Protein AF-A0A058ZUU0-F1 (afdb_monomer_lite)

pLDDT: mean 80.99, std 15.31, range [35.38, 96.62]

Sequence (149 aa):
MSYNNYLDVDAAWNRHTNPHGVASPADILQAYRLAVKADPVSAFGDIVAFNIEIDENLAREVQEFTSPTDGETRMFCEIMVAPKYSKKGLEVVRGKSKTLRILEAKNGKGELSLRQVGGGWPAQDSDDFNSRRHPIQCGLRDNSARERA

Organism: Eucalyptus grandis (NCBI:txid71139)

Foldseek 3Di:
DDPVVVVQQCCQAQVPDDWQFKAFDPDQLVQVVRRCVSPVPQQAQWEKEKAAEQELVNLVSLLAPARPVPRPHRGHYQEYEYQYYDPNSVVSNCVRDVRYHYYHDDDDAFDWDWDDDVPDIDIDTDPPPPPVDGDIMMTIHGDVVVVPD

InterPro domains:
  IPR002695 Bifunctional purine biosynthesis protein PurH-like [PF01808] (1-134)
  IPR002695 Bifunctional purine biosynthesis protein PurH-like [PTHR11692] (1-132)
  IPR002695 Bifunctional purine biosynthesis protein PurH-like [SM00798] (1-149)
  IPR016193 Cytidine deaminase-like [SSF53927] (1-134)
  IPR024051 AICAR transformylase, duplicated domain superfamily [G3DSA:3.40.140.20] (1-110)

Radius of gyration: 15.89 Å; chains: 1; bounding box: 41×33×44 Å

Secondary structure (DSSP, 8-state):
--HHHHHHHHHHHH--S--SEEE--SSHHHHHHHHHHHSTTTTTTEEEEESS-B-HHHHHHHHHPBPTTTSSSBPPEEEEEES-B-HHHHHHHHHH-TT-EEEE-----SPEEE--BTTB--EEE------TT----EEE---GGGGG-

Structure (mmCIF, N/CA/C/O backbone):
data_AF-A0A058ZUU0-F1
#
_entry.id   AF-A0A058ZUU0-F1
#
loop_
_atom_site.group_PDB
_atom_site.id
_atom_site.type_symbol
_atom_site.label_atom_id
_atom_site.label_alt_id
_atom_site.label_comp_id
_atom_site.label_asym_id
_atom_site.label_entity_id
_atom_site.label_seq_id
_atom_site.pdbx_PDB_ins_code
_atom_site.Cartn_x
_atom_site.Cartn_y
_atom_site.Cartn_z
_atom_site.occupancy
_atom_site.B_iso_or_equiv
_atom_site.auth_seq_id
_atom_site.auth_comp_id
_atom_site.auth_asym_id
_atom_site.auth_atom_id
_atom_site.pdbx_PDB_model_num
ATOM 1 N N . MET A 1 1 ? -0.348 15.588 -2.857 1.00 78.75 1 MET A N 1
ATOM 2 C CA . MET A 1 1 ? 0.646 14.506 -2.688 1.00 78.75 1 MET A CA 1
ATOM 3 C C . MET A 1 1 ? 2.030 15.064 -2.949 1.00 78.75 1 MET A C 1
ATOM 5 O O . MET A 1 1 ? 2.120 15.945 -3.793 1.00 78.75 1 MET A O 1
ATOM 9 N N . SER A 1 2 ? 3.069 14.616 -2.239 1.00 85.12 2 SER A N 1
ATOM 10 C CA . SER A 1 2 ? 4.455 15.008 -2.546 1.00 85.12 2 SER A CA 1
ATOM 11 C C . SER A 1 2 ? 5.035 14.150 -3.679 1.00 85.12 2 SER A C 1
ATOM 13 O O . SER A 1 2 ? 4.454 13.127 -4.040 1.00 85.12 2 SER A O 1
ATOM 15 N N . TYR A 1 3 ? 6.178 14.564 -4.231 1.00 84.81 3 TYR A N 1
ATOM 16 C CA . TYR A 1 3 ? 6.887 13.843 -5.295 1.00 84.81 3 TYR A CA 1
ATOM 17 C C . TYR A 1 3 ? 7.243 12.403 -4.895 1.00 84.81 3 TYR A C 1
ATOM 19 O O . TYR A 1 3 ? 6.880 11.468 -5.604 1.00 84.81 3 TYR A O 1
ATOM 27 N N . ASN A 1 4 ? 7.864 12.215 -3.726 1.00 84.50 4 ASN A N 1
ATOM 28 C CA . ASN A 1 4 ? 8.245 10.879 -3.257 1.00 84.50 4 ASN A CA 1
ATOM 29 C C . ASN A 1 4 ? 7.024 9.969 -3.129 1.00 84.50 4 ASN A C 1
ATOM 31 O O . ASN A 1 4 ? 7.088 8.829 -3.549 1.00 84.50 4 ASN A O 1
ATOM 35 N N . ASN A 1 5 ? 5.877 10.491 -2.686 1.00 86.94 5 ASN A N 1
ATOM 36 C CA . ASN A 1 5 ? 4.673 9.677 -2.573 1.00 86.94 5 ASN A CA 1
ATOM 37 C C . ASN A 1 5 ? 4.210 9.109 -3.921 1.00 86.94 5 ASN A C 1
ATOM 39 O O . ASN A 1 5 ? 3.661 8.018 -3.944 1.00 86.94 5 ASN A O 1
ATOM 43 N N . TYR A 1 6 ? 4.422 9.809 -5.039 1.00 85.44 6 TYR A N 1
ATOM 44 C CA . TYR A 1 6 ? 4.136 9.230 -6.355 1.00 85.44 6 TYR A CA 1
ATOM 45 C C . TYR A 1 6 ? 5.121 8.114 -6.710 1.00 85.44 6 TYR A C 1
ATOM 47 O O . TYR A 1 6 ? 4.687 7.069 -7.183 1.00 85.44 6 TYR A O 1
ATOM 55 N N . LEU A 1 7 ? 6.415 8.305 -6.433 1.00 84.06 7 LEU A N 1
ATOM 56 C CA . LEU A 1 7 ? 7.430 7.267 -6.645 1.00 84.06 7 LEU A CA 1
ATOM 57 C C . LEU A 1 7 ? 7.202 6.041 -5.752 1.00 84.06 7 LEU A C 1
ATOM 59 O O . LEU A 1 7 ? 7.419 4.914 -6.179 1.00 84.06 7 LEU A O 1
ATOM 63 N N . ASP A 1 8 ? 6.767 6.254 -4.515 1.00 84.00 8 ASP A N 1
ATOM 64 C CA . ASP A 1 8 ? 6.517 5.207 -3.531 1.00 84.00 8 ASP A CA 1
ATOM 65 C C . ASP A 1 8 ? 5.244 4.420 -3.864 1.00 84.00 8 ASP A C 1
ATOM 67 O O . ASP A 1 8 ? 5.250 3.196 -3.758 1.00 84.00 8 ASP A O 1
ATOM 71 N N . VAL A 1 9 ? 4.189 5.088 -4.351 1.00 87.06 9 VAL A N 1
ATOM 72 C CA . VAL A 1 9 ? 2.990 4.413 -4.878 1.00 87.06 9 VAL A CA 1
ATOM 73 C C . VAL A 1 9 ? 3.325 3.602 -6.121 1.00 87.06 9 VAL A C 1
ATOM 75 O O . VAL A 1 9 ? 2.960 2.432 -6.179 1.00 87.06 9 VAL A O 1
ATOM 78 N N . ASP A 1 10 ? 4.023 4.197 -7.092 1.00 83.69 10 ASP A N 1
ATOM 79 C CA . ASP A 1 10 ? 4.450 3.502 -8.311 1.00 83.69 10 ASP A CA 1
ATOM 80 C C . ASP A 1 10 ? 5.286 2.266 -7.967 1.00 83.69 10 ASP A C 1
ATOM 82 O O . ASP A 1 10 ? 5.031 1.168 -8.451 1.00 83.69 10 ASP A O 1
ATOM 86 N N . ALA A 1 11 ? 6.219 2.414 -7.032 1.00 80.56 11 ALA A N 1
ATOM 87 C CA . ALA A 1 11 ? 7.023 1.319 -6.530 1.00 80.56 11 ALA A CA 1
ATOM 88 C C . ALA A 1 11 ? 6.222 0.219 -5.823 1.00 80.56 11 ALA A C 1
ATOM 90 O O . ALA A 1 11 ? 6.480 -0.956 -6.072 1.00 80.56 11 ALA A O 1
ATOM 91 N N . ALA A 1 12 ? 5.290 0.565 -4.932 1.00 81.75 12 ALA A N 1
ATOM 92 C CA . ALA A 1 12 ? 4.473 -0.417 -4.219 1.00 81.75 12 ALA A CA 1
ATOM 93 C C . ALA A 1 12 ? 3.521 -1.155 -5.176 1.00 81.75 12 ALA A C 1
ATOM 95 O O . ALA A 1 12 ? 3.272 -2.350 -5.018 1.00 81.75 12 ALA A O 1
ATOM 96 N N . TRP A 1 13 ? 3.027 -0.449 -6.194 1.00 82.50 13 TRP A N 1
ATOM 97 C CA . TRP A 1 13 ? 2.113 -0.967 -7.206 1.00 82.50 13 TRP A CA 1
ATOM 98 C C . TRP A 1 13 ? 2.820 -1.860 -8.240 1.00 82.50 13 TRP A C 1
ATOM 100 O O . TRP A 1 13 ? 2.420 -3.007 -8.451 1.00 82.50 13 TRP A O 1
ATOM 110 N N . ASN A 1 14 ? 3.917 -1.366 -8.821 1.00 73.12 14 ASN A N 1
ATOM 111 C CA . ASN A 1 14 ? 4.671 -2.018 -9.895 1.00 73.12 14 ASN A CA 1
ATOM 112 C C . ASN A 1 14 ? 5.880 -2.843 -9.402 1.00 73.12 14 ASN A C 1
ATOM 114 O O . ASN A 1 14 ? 6.504 -3.558 -10.180 1.00 73.12 14 ASN A O 1
ATOM 118 N N . ARG A 1 15 ? 6.179 -2.830 -8.095 1.00 66.06 15 ARG A N 1
ATOM 119 C CA . ARG A 1 15 ? 7.236 -3.626 -7.426 1.00 66.06 15 ARG A CA 1
ATOM 120 C C . ARG A 1 15 ? 8.667 -3.285 -7.859 1.00 66.06 15 ARG A C 1
ATOM 122 O O . ARG A 1 15 ? 9.529 -4.159 -7.898 1.00 66.06 15 ARG A O 1
ATOM 129 N N . HIS A 1 16 ? 8.942 -2.026 -8.187 1.00 59.34 16 HIS A N 1
ATOM 130 C CA . HIS A 1 16 ? 10.234 -1.617 -8.758 1.00 59.34 16 HIS A CA 1
ATOM 131 C C . HIS A 1 16 ? 11.252 -1.055 -7.746 1.00 59.34 16 HIS A C 1
ATOM 133 O O . HIS A 1 16 ? 12.342 -0.647 -8.146 1.00 59.34 16 HIS A O 1
ATOM 139 N N . THR A 1 17 ? 10.950 -1.046 -6.443 1.00 62.72 17 THR A N 1
ATOM 140 C CA . THR A 1 17 ? 11.899 -0.639 -5.384 1.00 62.72 17 THR A CA 1
ATOM 141 C C . THR A 1 17 ? 11.765 -1.525 -4.143 1.00 62.72 17 THR A C 1
ATOM 143 O O . THR A 1 17 ? 10.871 -2.359 -4.102 1.00 62.72 17 THR A O 1
ATOM 146 N N . ASN A 1 18 ? 12.610 -1.316 -3.123 1.00 69.12 18 ASN A N 1
ATOM 147 C CA . ASN A 1 18 ? 12.663 -2.103 -1.881 1.00 69.12 18 ASN A CA 1
ATOM 148 C C . ASN A 1 18 ? 11.301 -2.183 -1.160 1.00 69.12 18 ASN A C 1
ATOM 150 O O . ASN A 1 18 ? 10.877 -1.178 -0.581 1.00 69.12 18 ASN A O 1
ATOM 154 N N . PRO A 1 19 ? 10.613 -3.340 -1.173 1.00 75.12 19 PRO A N 1
ATOM 155 C C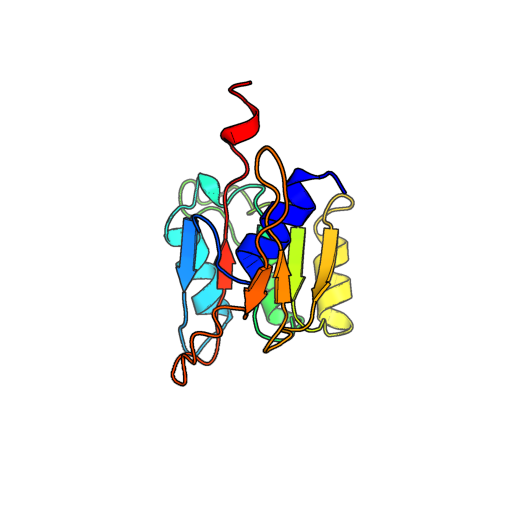A . PRO A 1 19 ? 9.455 -3.545 -0.329 1.00 75.12 19 PRO A CA 1
ATOM 156 C C . PRO A 1 19 ? 9.895 -4.052 1.050 1.00 75.12 19 PRO A C 1
ATOM 158 O O . PRO A 1 19 ? 10.819 -4.857 1.163 1.00 75.12 19 PRO A O 1
ATOM 161 N N . HIS A 1 20 ? 9.197 -3.623 2.093 1.00 74.75 20 HIS A N 1
ATOM 162 C CA . HIS A 1 20 ? 9.444 -4.034 3.480 1.00 74.75 20 HIS A CA 1
ATOM 163 C C . HIS A 1 20 ? 8.624 -5.264 3.865 1.00 74.75 20 HIS A C 1
ATOM 165 O O . HIS A 1 20 ? 9.008 -6.044 4.733 1.00 74.75 20 HIS A O 1
ATOM 171 N N . GLY A 1 21 ? 7.521 -5.494 3.152 1.00 83.44 21 GLY A N 1
ATOM 172 C CA . GLY A 1 21 ? 6.686 -6.665 3.339 1.00 83.44 21 GLY A CA 1
ATOM 173 C C . GLY A 1 21 ? 5.910 -6.999 2.084 1.00 83.44 21 GLY A C 1
ATOM 174 O O . GLY A 1 21 ? 5.265 -6.136 1.493 1.00 83.44 21 GLY A O 1
ATOM 175 N N . VAL A 1 22 ? 5.965 -8.267 1.678 1.00 86.94 22 VAL A N 1
ATOM 176 C CA . VAL A 1 22 ? 5.162 -8.804 0.581 1.00 86.94 22 VAL A CA 1
ATOM 177 C C . VAL A 1 22 ? 4.627 -10.170 0.978 1.00 86.94 22 VAL A C 1
ATOM 179 O O . VAL A 1 22 ? 5.388 -11.028 1.417 1.00 86.94 22 VAL A O 1
ATOM 182 N N . ALA A 1 23 ? 3.332 -10.404 0.782 1.00 87.38 23 ALA A N 1
ATOM 183 C CA . ALA A 1 23 ? 2.731 -11.711 1.034 1.00 87.38 23 ALA A CA 1
ATOM 184 C C . ALA A 1 23 ? 1.669 -12.055 -0.009 1.00 87.38 23 ALA A C 1
ATOM 186 O O . ALA A 1 23 ? 0.948 -11.169 -0.467 1.00 87.38 23 ALA A O 1
ATOM 187 N N . SER A 1 24 ? 1.568 -13.347 -0.356 1.00 88.06 24 SER A N 1
ATOM 188 C CA . SER A 1 24 ? 0.576 -13.866 -1.310 1.00 88.06 24 SER A CA 1
ATOM 189 C C . SER A 1 24 ? -0.128 -15.178 -0.894 1.00 88.06 24 SER A C 1
ATOM 191 O O . SER A 1 24 ? -0.082 -16.175 -1.615 1.00 88.06 24 SER A O 1
ATOM 193 N N . PRO A 1 25 ? -0.760 -15.238 0.290 1.00 87.62 25 PRO A N 1
ATOM 194 C CA . PRO A 1 25 ? -1.649 -16.340 0.655 1.00 87.62 25 PRO A CA 1
ATOM 195 C C . PRO A 1 25 ? -2.995 -16.280 -0.092 1.00 87.62 25 PRO A C 1
ATOM 197 O O . PRO A 1 25 ? -3.324 -15.299 -0.755 1.00 87.62 25 PRO A O 1
ATOM 200 N N . ALA A 1 26 ? -3.797 -17.340 0.044 1.00 87.25 26 ALA A N 1
ATOM 201 C CA . ALA A 1 26 ? -5.138 -17.425 -0.544 1.00 87.25 26 ALA A CA 1
ATOM 202 C C . ALA A 1 26 ? -6.177 -16.513 0.141 1.00 87.25 26 ALA A C 1
ATOM 204 O O . ALA A 1 26 ? -7.210 -16.218 -0.453 1.00 87.25 26 ALA A O 1
ATOM 205 N N . ASP A 1 27 ? -5.914 -16.079 1.374 1.00 89.69 27 ASP A N 1
ATOM 206 C CA . ASP A 1 27 ? -6.750 -15.139 2.121 1.00 89.69 27 ASP A CA 1
ATOM 207 C C . ASP A 1 27 ? -6.067 -13.768 2.190 1.00 89.69 27 ASP A C 1
ATOM 209 O O . ASP A 1 27 ? -4.945 -13.642 2.684 1.00 89.69 27 ASP A O 1
ATOM 213 N N . ILE A 1 28 ? -6.746 -12.720 1.723 1.00 90.94 28 ILE A N 1
ATOM 214 C CA . ILE A 1 28 ? -6.184 -11.368 1.709 1.00 90.94 28 ILE A CA 1
ATOM 215 C C . ILE A 1 28 ? -5.942 -10.805 3.113 1.00 90.94 28 ILE A C 1
ATOM 217 O O . ILE A 1 28 ? -4.976 -10.067 3.311 1.00 90.94 28 ILE A O 1
ATOM 221 N N . LEU A 1 29 ? -6.752 -11.184 4.105 1.00 92.31 29 LEU A N 1
ATOM 222 C CA . LEU A 1 29 ? -6.538 -10.743 5.485 1.00 92.31 29 LEU A CA 1
ATOM 223 C C . LEU A 1 29 ? -5.226 -11.324 6.013 1.00 92.31 29 LEU A C 1
ATOM 225 O O . LEU A 1 29 ? -4.398 -10.617 6.589 1.00 92.31 29 LEU A O 1
ATOM 229 N N . GLN A 1 30 ? -4.984 -12.606 5.732 1.00 92.12 30 GLN A N 1
ATOM 230 C CA . GLN A 1 30 ? -3.703 -13.241 6.011 1.00 92.12 30 GLN A CA 1
ATOM 231 C C . GLN A 1 30 ? -2.555 -12.570 5.242 1.00 92.12 30 GLN A C 1
ATOM 233 O O . GLN A 1 30 ? -1.474 -12.405 5.808 1.00 92.12 30 GLN A O 1
ATOM 238 N N . ALA A 1 31 ? -2.774 -12.159 3.988 1.00 90.75 31 ALA A N 1
ATOM 239 C CA . ALA A 1 31 ? -1.760 -11.476 3.185 1.00 90.75 31 ALA A CA 1
ATOM 240 C C . ALA A 1 31 ? -1.317 -10.174 3.853 1.00 90.75 31 ALA A C 1
ATOM 242 O O . ALA A 1 31 ? -0.125 -9.958 4.052 1.00 90.75 31 ALA A O 1
ATOM 243 N N . TYR A 1 32 ? -2.272 -9.344 4.267 1.00 90.81 32 TYR A N 1
ATOM 244 C CA . TYR A 1 32 ? -1.979 -8.096 4.961 1.00 90.81 32 TYR A CA 1
ATOM 245 C C . TYR A 1 32 ? -1.211 -8.340 6.269 1.00 90.81 32 TYR A C 1
ATOM 247 O O . TYR A 1 32 ? -0.145 -7.763 6.480 1.00 90.81 32 TYR A O 1
ATOM 255 N N . ARG A 1 33 ? -1.682 -9.273 7.108 1.00 91.38 33 ARG A N 1
ATOM 256 C CA . ARG A 1 33 ? -1.020 -9.618 8.380 1.00 91.38 33 ARG A CA 1
ATOM 257 C C . ARG A 1 33 ? 0.415 -10.105 8.182 1.00 91.38 33 ARG A C 1
ATOM 259 O O . ARG A 1 33 ? 1.292 -9.747 8.962 1.00 91.38 33 ARG A O 1
ATOM 266 N N . LEU A 1 34 ? 0.658 -10.948 7.177 1.00 91.12 34 LEU A N 1
ATOM 267 C CA . LEU A 1 34 ? 1.995 -11.463 6.870 1.00 91.12 34 LEU A CA 1
ATOM 268 C C . LEU A 1 34 ? 2.911 -10.375 6.306 1.00 91.12 34 LEU A C 1
ATOM 270 O O . LEU A 1 34 ? 4.077 -10.330 6.687 1.00 91.12 34 LEU A O 1
ATOM 274 N N . ALA A 1 35 ? 2.390 -9.490 5.452 1.00 89.62 35 ALA A N 1
ATOM 275 C CA . ALA A 1 35 ? 3.154 -8.367 4.920 1.00 89.62 35 ALA A CA 1
ATOM 276 C C . ALA A 1 35 ? 3.602 -7.421 6.045 1.00 89.62 35 ALA A C 1
ATOM 278 O O . ALA A 1 35 ? 4.783 -7.104 6.125 1.00 89.62 35 ALA A O 1
ATOM 279 N N . VAL A 1 36 ? 2.707 -7.050 6.969 1.00 89.25 36 VAL A N 1
ATOM 280 C CA . VAL A 1 36 ? 3.068 -6.191 8.114 1.00 89.25 36 VAL A CA 1
ATOM 281 C C . VAL A 1 36 ? 4.051 -6.884 9.062 1.00 89.25 36 VAL A C 1
ATOM 283 O O . VAL A 1 36 ? 4.964 -6.248 9.574 1.00 89.25 36 VAL A O 1
ATOM 286 N N . LYS A 1 37 ? 3.910 -8.197 9.291 1.00 89.69 37 LYS A N 1
ATOM 287 C CA . LYS A 1 37 ? 4.823 -8.955 10.166 1.00 89.69 37 LYS A CA 1
ATOM 288 C C . LYS A 1 37 ? 6.252 -9.071 9.634 1.00 89.69 37 LYS A C 1
ATOM 290 O O . LYS A 1 37 ? 7.133 -9.389 10.427 1.00 89.69 37 LYS A O 1
ATOM 295 N N . ALA A 1 38 ? 6.478 -8.868 8.336 1.00 89.06 38 ALA A N 1
ATOM 296 C CA . ALA A 1 38 ? 7.815 -8.940 7.753 1.00 89.06 38 ALA A CA 1
ATOM 297 C C . ALA A 1 38 ? 8.731 -7.830 8.295 1.00 89.06 38 ALA A C 1
ATOM 299 O O . ALA A 1 38 ? 9.877 -8.107 8.641 1.00 89.06 38 ALA A O 1
ATOM 300 N N . ASP A 1 39 ? 8.200 -6.613 8.429 1.00 86.62 39 ASP A N 1
ATOM 301 C CA . ASP A 1 39 ? 8.885 -5.471 9.034 1.00 86.62 39 ASP A CA 1
ATOM 302 C C . ASP A 1 39 ? 7.856 -4.506 9.660 1.00 86.62 39 ASP A C 1
ATOM 304 O O . ASP A 1 39 ? 7.430 -3.530 9.036 1.00 86.62 39 ASP A O 1
ATOM 308 N N . PRO A 1 40 ? 7.408 -4.782 10.895 1.00 84.19 40 PRO A N 1
ATOM 309 C CA . PRO A 1 40 ? 6.333 -4.020 11.525 1.00 84.19 40 PRO A CA 1
ATOM 310 C C . PRO A 1 40 ? 6.742 -2.605 11.939 1.00 84.19 40 PRO A C 1
ATOM 312 O O . PRO A 1 40 ? 5.870 -1.760 12.131 1.00 84.19 40 PRO A O 1
ATOM 315 N N . VAL A 1 41 ? 8.046 -2.345 12.082 1.00 84.44 41 VAL A N 1
ATOM 316 C CA . VAL A 1 41 ? 8.566 -1.017 12.428 1.00 84.44 41 VAL A CA 1
ATOM 317 C C . VAL A 1 41 ? 8.472 -0.101 11.211 1.00 84.44 41 VAL A C 1
ATOM 319 O O . VAL A 1 41 ? 7.909 0.985 11.320 1.00 84.44 41 VAL A O 1
ATOM 322 N N . SER A 1 42 ? 8.940 -0.556 10.045 1.00 83.19 42 SER A N 1
ATOM 323 C CA . SER A 1 42 ? 8.894 0.245 8.811 1.00 83.19 42 SER A CA 1
ATOM 324 C C . SER A 1 42 ? 7.499 0.307 8.185 1.00 83.19 42 SER A C 1
ATOM 326 O O . SER A 1 42 ? 7.169 1.274 7.509 1.00 83.19 42 SER A O 1
ATOM 328 N N . ALA A 1 43 ? 6.640 -0.683 8.453 1.00 82.19 43 ALA A N 1
ATOM 329 C CA . ALA A 1 43 ? 5.250 -0.690 7.992 1.00 82.19 43 ALA A CA 1
ATOM 330 C C . ALA A 1 43 ? 4.396 0.452 8.582 1.00 82.19 43 ALA A C 1
ATOM 332 O O . ALA A 1 43 ? 3.292 0.722 8.098 1.00 82.19 43 ALA A O 1
ATOM 333 N N . PHE A 1 44 ? 4.855 1.103 9.654 1.00 82.50 44 PHE A N 1
ATOM 334 C CA . PHE A 1 44 ? 4.118 2.183 10.293 1.00 82.50 44 PHE A CA 1
ATOM 335 C C . PHE A 1 44 ? 4.281 3.505 9.527 1.00 82.50 44 PHE A C 1
ATOM 337 O O . PHE A 1 44 ? 5.368 4.064 9.436 1.00 82.50 44 PHE A O 1
ATOM 344 N N . GLY A 1 45 ? 3.176 4.053 9.014 1.00 77.06 45 GLY A N 1
ATOM 345 C CA . GLY A 1 45 ? 3.173 5.301 8.237 1.00 77.06 45 GLY A CA 1
ATOM 346 C C . GLY A 1 45 ? 3.534 5.135 6.766 1.00 77.06 45 GLY A C 1
ATOM 347 O O . GLY A 1 45 ? 3.773 6.121 6.072 1.00 77.06 45 GLY A O 1
ATOM 348 N N . ASP A 1 46 ? 3.507 3.902 6.284 1.00 80.12 46 ASP A N 1
ATOM 349 C CA . ASP A 1 46 ? 3.933 3.546 4.945 1.00 80.12 46 ASP A CA 1
ATOM 350 C C . ASP A 1 46 ? 2.754 3.414 3.942 1.00 80.12 46 ASP A C 1
ATOM 352 O O . ASP A 1 46 ? 1.592 3.704 4.265 1.00 80.12 46 ASP A O 1
ATOM 356 N N . ILE A 1 47 ? 3.060 3.074 2.687 1.00 89.50 47 ILE A N 1
ATOM 357 C CA . ILE A 1 47 ? 2.145 2.880 1.566 1.00 89.50 47 ILE A CA 1
ATOM 358 C C . ILE A 1 47 ? 1.760 1.410 1.433 1.00 89.50 47 ILE A C 1
ATOM 360 O O . ILE A 1 47 ? 2.604 0.548 1.211 1.00 89.50 47 ILE A O 1
ATOM 364 N N . VAL A 1 48 ? 0.455 1.142 1.458 1.00 90.00 48 VAL A N 1
ATOM 365 C CA . VAL A 1 48 ? -0.089 -0.212 1.311 1.00 90.00 48 VAL A CA 1
ATOM 366 C C . VAL A 1 48 ? -0.724 -0.387 -0.061 1.00 90.00 48 VAL A C 1
ATOM 368 O O . VAL A 1 48 ? -1.654 0.344 -0.412 1.00 90.00 48 VAL A O 1
ATOM 371 N N . ALA A 1 49 ? -0.256 -1.378 -0.821 1.00 91.31 49 ALA A N 1
ATOM 372 C CA . ALA A 1 49 ? -0.800 -1.729 -2.129 1.00 91.31 49 ALA A CA 1
ATOM 373 C C . ALA A 1 49 ? -1.485 -3.100 -2.123 1.00 91.31 49 ALA A C 1
ATOM 375 O O . ALA A 1 49 ? -0.897 -4.093 -1.689 1.00 91.31 49 ALA A O 1
ATOM 376 N N . PHE A 1 50 ? -2.702 -3.158 -2.669 1.00 91.62 50 PHE A N 1
ATOM 377 C CA . PHE A 1 50 ? -3.481 -4.382 -2.859 1.00 91.62 50 PHE A CA 1
ATOM 378 C C . PHE A 1 50 ? -3.752 -4.617 -4.339 1.00 91.62 50 PHE A C 1
ATOM 380 O O . PHE A 1 50 ? -4.213 -3.725 -5.042 1.00 91.62 50 PHE A O 1
ATOM 387 N N . ASN A 1 51 ? -3.540 -5.838 -4.823 1.00 89.56 51 ASN A N 1
ATOM 388 C CA . ASN A 1 51 ? -3.846 -6.192 -6.213 1.00 89.56 51 ASN A CA 1
ATOM 389 C C . ASN A 1 51 ? -5.319 -6.600 -6.448 1.00 89.56 51 ASN A C 1
ATOM 391 O O . ASN A 1 51 ? -5.666 -6.987 -7.565 1.00 89.56 51 ASN A O 1
ATOM 395 N N . ILE A 1 52 ? -6.176 -6.520 -5.424 1.00 91.12 52 ILE A N 1
ATOM 396 C CA . ILE A 1 52 ? -7.610 -6.846 -5.473 1.00 91.12 52 ILE A CA 1
ATOM 397 C C . ILE A 1 52 ? -8.464 -5.717 -4.885 1.00 91.12 52 ILE A C 1
ATOM 399 O O . ILE A 1 52 ? -7.948 -4.812 -4.235 1.00 91.12 52 ILE A O 1
ATOM 403 N N . GLU A 1 53 ? -9.777 -5.772 -5.113 1.00 93.31 53 GLU A N 1
ATOM 404 C CA . GLU A 1 53 ? -10.725 -4.820 -4.526 1.00 93.31 53 GLU A CA 1
ATOM 405 C C . GLU A 1 53 ? -10.699 -4.859 -2.991 1.00 93.31 53 GLU A C 1
ATOM 407 O O . GLU A 1 53 ? -10.677 -5.936 -2.394 1.00 93.31 53 GLU A O 1
ATOM 412 N N . ILE A 1 54 ? -10.749 -3.681 -2.361 1.00 94.88 54 ILE A N 1
ATOM 413 C CA . ILE A 1 54 ? -10.890 -3.571 -0.907 1.00 94.88 54 ILE A CA 1
ATOM 414 C C . ILE A 1 54 ? -12.372 -3.579 -0.523 1.00 94.88 54 ILE A C 1
ATOM 416 O O . ILE A 1 54 ? -13.133 -2.647 -0.820 1.00 94.88 54 ILE A O 1
ATOM 420 N N . ASP A 1 55 ? -12.773 -4.636 0.178 1.00 95.19 55 ASP A N 1
ATOM 421 C CA . ASP A 1 55 ? -14.101 -4.782 0.760 1.00 95.19 55 ASP A CA 1
ATOM 422 C C . ASP A 1 55 ? -14.186 -4.218 2.194 1.00 95.19 55 ASP A C 1
ATOM 424 O O . ASP A 1 55 ? -13.232 -3.651 2.729 1.00 95.19 55 ASP A O 1
ATOM 428 N N . GLU A 1 56 ? -15.363 -4.324 2.815 1.00 95.38 56 GLU A N 1
ATOM 429 C CA . GLU A 1 56 ? -15.573 -3.874 4.197 1.00 95.38 56 GLU A CA 1
ATOM 430 C C . GLU A 1 56 ? -14.676 -4.620 5.197 1.00 95.38 56 GLU A C 1
ATOM 432 O O . GLU A 1 56 ? -14.145 -4.004 6.120 1.00 95.38 56 GLU A O 1
ATOM 437 N N . ASN A 1 57 ? -14.486 -5.928 5.013 1.00 94.69 57 ASN A N 1
ATOM 438 C CA . ASN A 1 57 ? -13.744 -6.766 5.952 1.00 94.69 57 ASN A CA 1
ATOM 439 C C . ASN A 1 57 ? -12.253 -6.424 5.934 1.00 94.69 57 ASN A C 1
ATOM 441 O O . ASN A 1 57 ? -11.654 -6.212 6.987 1.00 94.69 57 ASN A O 1
ATOM 445 N N . LEU A 1 58 ? -11.669 -6.304 4.741 1.00 93.62 58 LEU A N 1
ATOM 446 C CA . LEU A 1 58 ? -10.279 -5.902 4.575 1.00 93.62 58 LEU A CA 1
ATOM 447 C C . LEU A 1 58 ? -10.049 -4.469 5.062 1.00 93.62 58 LEU A C 1
ATOM 449 O O . LEU A 1 58 ? -9.052 -4.198 5.726 1.00 93.62 58 LEU A O 1
ATOM 453 N N . ALA A 1 59 ? -10.981 -3.555 4.787 1.00 93.62 59 ALA A N 1
ATOM 454 C CA . ALA A 1 59 ? -10.896 -2.189 5.292 1.00 93.62 59 ALA A CA 1
ATOM 455 C C . ALA A 1 59 ? -10.878 -2.133 6.830 1.00 93.62 59 ALA A C 1
ATOM 457 O O . ALA A 1 59 ? -10.074 -1.394 7.404 1.00 93.62 59 ALA A O 1
ATOM 458 N N . ARG A 1 60 ? -11.737 -2.924 7.491 1.00 93.56 60 ARG A N 1
ATOM 459 C CA . ARG A 1 60 ? -11.785 -3.027 8.959 1.00 93.56 60 ARG A CA 1
ATOM 460 C C . ARG A 1 60 ? -10.503 -3.615 9.518 1.00 93.56 60 ARG A C 1
ATOM 462 O O . ARG A 1 60 ? -9.930 -3.034 10.432 1.00 93.56 60 ARG A O 1
ATOM 469 N N . GLU A 1 61 ? -10.006 -4.691 8.913 1.00 92.69 61 GLU A N 1
ATOM 470 C CA . GLU A 1 61 ? -8.732 -5.294 9.300 1.00 92.69 61 GLU A CA 1
ATOM 471 C C . GLU A 1 61 ? -7.605 -4.256 9.257 1.00 92.69 61 GLU A C 1
ATOM 473 O O . GLU A 1 61 ? -6.906 -4.067 10.245 1.00 92.69 61 GLU A O 1
ATOM 478 N N . VAL A 1 62 ? -7.464 -3.497 8.166 1.00 90.06 62 VAL A N 1
ATOM 479 C CA . VAL A 1 62 ? -6.413 -2.470 8.079 1.00 90.06 62 VAL A CA 1
ATOM 480 C C . VAL A 1 62 ? -6.616 -1.340 9.099 1.00 90.06 62 VAL A C 1
ATOM 482 O O . VAL A 1 62 ? -5.642 -0.722 9.534 1.00 90.06 62 VAL A O 1
ATOM 485 N N . GLN A 1 63 ? -7.852 -1.020 9.482 1.00 88.94 63 GLN A N 1
ATOM 486 C CA . GLN A 1 63 ? -8.148 0.010 10.483 1.00 88.94 63 GLN A CA 1
ATOM 487 C C . GLN A 1 63 ? -7.862 -0.445 11.922 1.00 88.94 63 GLN A C 1
ATOM 489 O O . GLN A 1 63 ? -7.437 0.374 12.742 1.00 88.94 63 GLN A O 1
ATOM 494 N N . GLU A 1 64 ? -8.120 -1.714 12.227 1.00 90.12 64 GLU A N 1
ATOM 495 C CA . GLU A 1 64 ? -8.101 -2.268 13.584 1.00 90.12 64 GLU A CA 1
ATOM 496 C C . GLU A 1 64 ? -6.799 -3.002 13.918 1.00 90.12 64 GLU A C 1
ATOM 498 O O . GLU A 1 64 ? -6.456 -3.104 15.096 1.00 90.12 64 GLU A O 1
ATOM 503 N N . PHE A 1 65 ? -6.055 -3.473 12.912 1.00 89.25 65 PHE A N 1
ATOM 504 C CA . PHE A 1 65 ? -4.828 -4.236 13.115 1.00 89.25 65 PHE A CA 1
ATOM 505 C C . PHE A 1 65 ? -3.789 -3.432 13.904 1.00 89.25 65 PHE A C 1
ATOM 507 O O . PHE A 1 65 ? -3.404 -2.321 13.517 1.00 89.25 65 PHE A O 1
ATOM 514 N N . THR A 1 66 ? -3.333 -4.007 15.014 1.00 89.69 66 THR A N 1
ATOM 515 C CA . THR A 1 66 ? -2.302 -3.436 15.877 1.00 89.69 66 THR A CA 1
ATOM 516 C C . THR A 1 66 ? -0.916 -3.945 15.503 1.00 89.69 66 THR A C 1
ATOM 518 O O . THR A 1 66 ? -0.752 -5.015 14.913 1.00 89.69 66 THR A O 1
ATOM 521 N N . SER A 1 67 ? 0.096 -3.145 15.824 1.00 86.56 67 SER A N 1
ATOM 522 C CA . SER A 1 67 ? 1.494 -3.477 15.614 1.00 86.56 67 SER A CA 1
ATOM 523 C C . SER A 1 67 ? 1.824 -4.780 16.343 1.00 86.56 67 SER A C 1
ATOM 525 O O . SER A 1 67 ? 1.561 -4.901 17.540 1.00 86.56 67 SER A O 1
ATOM 527 N N . PRO A 1 68 ? 2.422 -5.773 15.664 1.00 86.44 68 PRO A N 1
ATOM 528 C CA . PRO A 1 68 ? 2.837 -7.010 16.314 1.00 86.44 68 PRO A CA 1
ATOM 529 C C . PRO A 1 68 ? 4.039 -6.811 17.252 1.00 86.44 68 PRO A C 1
ATOM 531 O O . PRO A 1 68 ? 4.380 -7.739 17.981 1.00 86.44 68 PRO A O 1
ATOM 534 N N . THR A 1 69 ? 4.682 -5.638 17.231 1.00 85.25 69 THR A N 1
ATOM 535 C CA . THR A 1 69 ? 5.831 -5.312 18.088 1.00 85.25 69 THR A CA 1
ATOM 536 C C . THR A 1 69 ? 5.402 -4.934 19.505 1.00 85.25 69 THR A C 1
ATOM 538 O O . THR A 1 69 ? 6.044 -5.359 20.461 1.00 85.25 69 THR A O 1
ATOM 541 N N . ASP A 1 70 ? 4.332 -4.144 19.644 1.00 85.69 70 ASP A N 1
ATOM 542 C CA . ASP A 1 70 ? 3.847 -3.632 20.935 1.00 85.69 70 ASP A CA 1
ATOM 543 C C . ASP A 1 70 ? 2.458 -4.168 21.330 1.00 85.69 70 ASP A C 1
ATOM 545 O O . ASP A 1 70 ? 2.118 -4.170 22.507 1.00 85.69 70 ASP A O 1
ATOM 549 N N . GLY A 1 71 ? 1.668 -4.670 20.375 1.00 86.62 71 GLY A N 1
ATOM 550 C CA . GLY A 1 71 ? 0.320 -5.196 20.591 1.00 86.62 71 GLY A CA 1
ATOM 551 C C . GLY A 1 71 ? -0.760 -4.137 20.840 1.00 86.62 71 GLY A C 1
ATOM 552 O O . GLY A 1 71 ? -1.939 -4.488 20.907 1.00 86.62 71 GLY A O 1
ATOM 553 N N . GLU A 1 72 ? -0.396 -2.859 20.930 1.00 85.69 72 GLU A N 1
ATOM 554 C CA . GLU A 1 72 ? -1.271 -1.774 21.393 1.00 85.69 72 GLU A CA 1
ATOM 555 C C . GLU A 1 72 ? -1.496 -0.710 20.313 1.00 85.69 72 GLU A C 1
ATOM 557 O O . GLU A 1 72 ? -2.606 -0.189 20.155 1.00 85.69 72 GLU A O 1
ATOM 562 N N . THR A 1 73 ? -0.465 -0.400 19.527 1.00 86.56 73 THR A N 1
ATOM 563 C CA . THR A 1 73 ? -0.507 0.696 18.560 1.00 86.56 73 THR A CA 1
ATOM 564 C C . THR A 1 73 ? -1.217 0.253 17.289 1.00 86.56 73 THR A C 1
ATOM 566 O O . THR A 1 73 ? -0.773 -0.665 16.606 1.00 86.56 73 THR A O 1
ATOM 569 N N . ARG A 1 74 ? -2.310 0.921 16.906 1.00 87.81 74 ARG A N 1
ATOM 570 C CA . ARG A 1 74 ? -2.979 0.656 15.619 1.00 87.81 74 ARG A CA 1
ATOM 571 C C . ARG A 1 74 ? -2.081 1.047 14.454 1.00 87.81 74 ARG A C 1
ATOM 573 O O . ARG A 1 74 ? -1.569 2.164 14.431 1.00 87.81 74 ARG A O 1
ATOM 580 N N . MET A 1 75 ? -1.964 0.178 13.454 1.00 88.06 75 MET A N 1
ATOM 581 C CA . MET A 1 75 ? -1.146 0.455 12.277 1.00 88.06 75 MET A CA 1
ATOM 582 C C . MET A 1 75 ? -1.667 1.676 11.520 1.00 88.06 75 MET A C 1
ATOM 584 O O . MET A 1 75 ? -2.825 1.735 11.092 1.00 88.06 75 MET A O 1
ATOM 588 N N . PHE A 1 76 ? -0.790 2.650 11.311 1.00 86.00 76 PHE A N 1
ATOM 589 C CA . PHE A 1 76 ? -1.054 3.818 10.482 1.00 86.00 76 PHE A CA 1
ATOM 590 C C . PHE A 1 76 ? -0.468 3.611 9.080 1.00 86.00 76 PHE A C 1
ATOM 592 O O . PHE A 1 76 ? 0.577 2.991 8.933 1.00 86.00 76 PHE A O 1
ATOM 599 N N . CYS A 1 77 ? -1.136 4.131 8.051 1.00 87.69 77 CYS A N 1
ATOM 600 C CA . CYS A 1 77 ? -0.640 4.143 6.675 1.00 87.69 77 CYS A CA 1
ATOM 601 C C . CYS A 1 77 ? -0.903 5.523 6.066 1.00 87.69 77 CYS A C 1
ATOM 603 O O . CYS A 1 77 ? -1.957 6.114 6.318 1.00 87.69 77 CYS A O 1
ATOM 605 N N . GLU A 1 78 ? 0.031 6.046 5.271 1.00 89.44 78 GLU A N 1
ATOM 606 C CA . GLU A 1 78 ? -0.130 7.360 4.630 1.00 89.44 78 GLU A CA 1
ATOM 607 C C . GLU A 1 78 ? -0.972 7.253 3.353 1.00 89.44 78 GLU A C 1
ATOM 609 O O . GLU A 1 78 ? -1.811 8.117 3.063 1.00 89.44 78 GLU A O 1
ATOM 614 N N . ILE A 1 79 ? -0.753 6.181 2.587 1.00 91.62 79 ILE A N 1
ATOM 615 C CA . ILE A 1 79 ? -1.416 5.937 1.308 1.00 91.62 79 ILE A CA 1
ATOM 616 C C . ILE A 1 79 ? -1.889 4.492 1.239 1.00 91.62 79 ILE A C 1
ATOM 618 O O . ILE A 1 79 ? -1.177 3.566 1.617 1.00 91.62 79 ILE A O 1
ATOM 622 N N . MET A 1 80 ? -3.090 4.309 0.706 1.00 92.38 80 MET A N 1
ATOM 623 C CA . MET A 1 80 ? -3.615 3.012 0.324 1.00 92.38 80 MET A CA 1
ATOM 624 C C . MET A 1 80 ? -3.955 3.030 -1.162 1.00 92.38 80 MET A C 1
ATOM 626 O O . MET A 1 80 ? -4.641 3.946 -1.621 1.00 92.38 80 MET A O 1
ATOM 630 N N . VAL A 1 81 ? -3.481 2.026 -1.898 1.00 93.19 81 VAL A N 1
ATOM 631 C CA . VAL A 1 81 ? -3.739 1.871 -3.331 1.00 93.19 81 VAL A CA 1
ATOM 632 C C . VAL A 1 81 ? -4.318 0.493 -3.638 1.00 93.19 81 VAL A C 1
ATOM 634 O O . VAL A 1 81 ? -3.833 -0.527 -3.148 1.00 93.19 81 VAL A O 1
ATOM 637 N N . ALA A 1 82 ? -5.376 0.466 -4.443 1.00 93.19 82 ALA A N 1
ATOM 638 C CA . ALA A 1 82 ? -6.045 -0.754 -4.885 1.00 93.19 82 ALA A CA 1
ATOM 639 C C . ALA A 1 82 ? -6.666 -0.561 -6.276 1.00 93.19 82 ALA A C 1
ATOM 641 O O . ALA A 1 82 ? -6.864 0.573 -6.708 1.00 93.19 82 ALA A O 1
ATOM 642 N N . PRO A 1 83 ? -7.032 -1.636 -6.995 1.00 92.38 83 PRO A N 1
ATOM 643 C CA . PRO A 1 83 ? -7.757 -1.512 -8.254 1.00 92.38 83 PRO A CA 1
ATOM 644 C C . PRO A 1 83 ? -9.153 -0.915 -8.106 1.00 92.38 83 PRO A C 1
ATOM 646 O O . PRO A 1 83 ? -9.624 -0.268 -9.043 1.00 92.38 83 PRO A O 1
ATOM 649 N N . LYS A 1 84 ? -9.819 -1.166 -6.972 1.00 94.94 84 LYS A N 1
ATOM 650 C CA . LYS A 1 84 ? -11.174 -0.702 -6.650 1.00 94.94 84 LYS A CA 1
ATOM 651 C C . LYS A 1 84 ? -11.418 -0.718 -5.143 1.00 94.94 84 LYS A C 1
ATOM 653 O O . LYS A 1 84 ? -10.771 -1.475 -4.416 1.00 94.94 84 LYS A O 1
ATOM 658 N N . TYR A 1 85 ? -12.434 0.027 -4.718 1.00 95.94 85 TYR A N 1
ATOM 659 C CA . TYR A 1 85 ? -13.000 -0.043 -3.374 1.00 95.94 85 TYR A CA 1
ATOM 660 C C . TYR A 1 85 ? -14.502 -0.308 -3.439 1.00 95.94 85 TYR A C 1
ATOM 662 O O . TYR A 1 85 ? -15.240 0.368 -4.163 1.00 95.94 85 TYR A O 1
ATOM 670 N N . SER A 1 86 ? -14.979 -1.238 -2.616 1.00 96.62 86 SER A N 1
ATOM 671 C CA . SER A 1 86 ? -16.415 -1.373 -2.382 1.00 96.62 86 SER A CA 1
ATOM 672 C C . SER A 1 86 ? -16.946 -0.123 -1.666 1.00 96.62 86 SER A C 1
ATOM 674 O O . SER A 1 86 ? -16.216 0.538 -0.924 1.00 96.62 86 SER A O 1
ATOM 676 N N . LYS A 1 87 ? -18.241 0.194 -1.819 1.00 95.31 87 LYS A N 1
ATOM 677 C CA . LYS A 1 87 ? -18.852 1.362 -1.145 1.00 95.31 87 LYS A CA 1
ATOM 678 C C . LYS A 1 87 ? -18.629 1.336 0.370 1.00 95.31 87 LYS A C 1
ATOM 680 O O . LYS A 1 87 ? -18.198 2.330 0.945 1.00 95.31 87 LYS A O 1
ATOM 685 N N . LYS A 1 88 ? -18.865 0.176 0.988 1.00 94.88 88 LYS A N 1
ATOM 686 C CA . LYS A 1 88 ? -18.686 -0.022 2.429 1.00 94.88 88 LYS A CA 1
ATOM 687 C C . LYS A 1 88 ? -17.215 0.015 2.844 1.00 94.88 88 LYS A C 1
ATOM 689 O O . LYS A 1 88 ? -16.883 0.640 3.843 1.00 94.88 88 LYS A O 1
ATOM 694 N N . GLY A 1 89 ? -16.325 -0.596 2.059 1.00 93.38 89 GLY A N 1
ATOM 695 C CA . GLY A 1 89 ? -14.881 -0.521 2.297 1.00 93.38 89 GLY A CA 1
ATOM 696 C C . G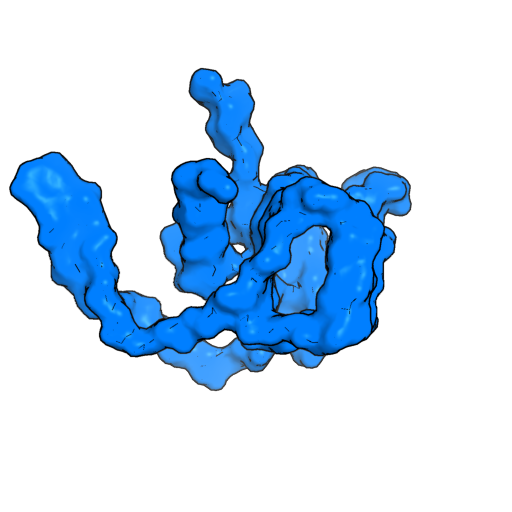LY A 1 89 ? -14.383 0.923 2.275 1.00 93.38 89 GLY A C 1
ATOM 697 O O . GLY A 1 89 ? -13.683 1.352 3.186 1.00 93.38 89 GLY A O 1
ATOM 698 N N . LEU A 1 90 ? -14.822 1.717 1.297 1.00 93.38 90 LEU A N 1
ATOM 699 C CA . LEU A 1 90 ? -14.452 3.126 1.191 1.00 93.38 90 LEU A CA 1
ATOM 700 C C . LEU A 1 90 ? -14.939 3.959 2.389 1.00 93.38 90 LEU A C 1
ATOM 702 O O . LEU A 1 90 ? -14.205 4.829 2.855 1.00 93.38 90 LEU A O 1
ATOM 706 N N . GLU A 1 91 ? -16.148 3.704 2.898 1.00 93.44 91 GLU A N 1
ATOM 707 C CA . GLU A 1 91 ? -16.670 4.356 4.110 1.00 93.44 91 GLU A CA 1
ATOM 708 C C . GLU A 1 91 ? -15.796 4.063 5.337 1.00 93.44 91 GLU A C 1
ATOM 710 O O . GLU A 1 91 ? -15.421 4.988 6.060 1.00 93.44 91 GLU A O 1
ATOM 715 N N . VAL A 1 92 ? -15.402 2.800 5.526 1.00 93.06 92 VAL A N 1
ATOM 716 C CA . VAL A 1 92 ? -14.524 2.376 6.626 1.00 93.06 92 VAL A CA 1
ATOM 717 C C . VAL A 1 92 ? -13.140 3.021 6.509 1.00 93.06 92 VAL A C 1
ATOM 719 O O . VAL A 1 92 ? -12.665 3.647 7.458 1.00 93.06 92 VAL A O 1
ATOM 722 N N . VAL A 1 93 ? -12.509 2.947 5.331 1.00 89.69 93 VAL A N 1
ATOM 723 C CA . VAL A 1 93 ? -11.165 3.510 5.107 1.00 89.69 93 VAL A CA 1
ATOM 724 C C . VAL A 1 93 ? -11.162 5.031 5.309 1.00 89.69 93 VAL A C 1
ATOM 726 O O . VAL A 1 93 ? -10.248 5.566 5.937 1.00 89.69 93 VAL A O 1
ATOM 729 N N . ARG A 1 94 ? -12.211 5.740 4.867 1.00 89.75 94 ARG A N 1
ATOM 730 C CA . ARG A 1 94 ? -12.373 7.187 5.114 1.00 89.75 94 ARG A CA 1
ATOM 731 C C . ARG A 1 94 ? -12.547 7.529 6.594 1.00 89.75 94 ARG A C 1
ATOM 733 O O . ARG A 1 94 ? -12.174 8.625 7.007 1.00 89.75 94 ARG A O 1
ATOM 740 N N . GLY A 1 95 ? -13.088 6.609 7.390 1.00 87.12 95 GLY A N 1
ATOM 741 C CA . GLY A 1 95 ? -13.219 6.759 8.838 1.00 87.12 95 GLY A CA 1
ATOM 742 C C . GLY A 1 95 ? -11.901 6.616 9.609 1.00 87.12 95 GLY A C 1
ATOM 743 O O . GLY A 1 95 ? -11.819 7.086 10.741 1.00 87.12 95 GLY A O 1
ATOM 744 N N . LYS A 1 96 ? -10.862 6.001 9.021 1.00 82.06 96 LYS A N 1
ATOM 745 C CA . LYS A 1 96 ? -9.581 5.728 9.702 1.00 82.06 96 LYS A CA 1
ATOM 746 C C . LYS A 1 96 ? -8.795 6.997 10.029 1.00 82.06 96 LYS A C 1
ATOM 748 O O . LYS A 1 96 ? -8.310 7.150 11.145 1.00 82.06 96 LYS A O 1
ATOM 753 N N . SER A 1 97 ? -8.623 7.885 9.054 1.00 83.75 97 SER A N 1
ATOM 754 C CA . SER A 1 97 ? -7.884 9.135 9.232 1.00 83.75 97 SER A CA 1
ATOM 755 C C . SER A 1 97 ? -8.237 10.133 8.138 1.00 83.75 97 SER A C 1
ATOM 757 O O . SER A 1 97 ? -8.355 9.767 6.971 1.00 83.75 97 SER A O 1
ATOM 759 N N . LYS A 1 98 ? -8.324 11.417 8.499 1.00 82.75 98 LYS A N 1
ATOM 760 C CA . LYS A 1 98 ? -8.530 12.513 7.538 1.00 82.75 98 LYS A CA 1
ATOM 761 C C . LYS A 1 98 ? -7.326 12.732 6.616 1.00 82.75 98 LYS A C 1
ATOM 763 O O . LYS A 1 98 ? -7.474 13.353 5.569 1.00 82.75 98 LYS A O 1
ATOM 768 N N . THR A 1 99 ? -6.146 12.257 7.010 1.00 86.31 99 THR A N 1
ATOM 769 C CA . THR A 1 99 ? -4.887 12.444 6.274 1.00 86.31 99 THR A CA 1
ATOM 770 C C . THR A 1 99 ? -4.566 11.288 5.327 1.00 86.31 99 THR A C 1
ATOM 772 O O . THR A 1 99 ? -3.670 11.430 4.495 1.00 86.31 99 THR A O 1
ATOM 775 N N . LEU A 1 100 ? -5.286 10.163 5.437 1.00 90.00 100 LEU A N 1
ATOM 776 C CA . LEU A 1 100 ? -5.089 8.986 4.594 1.00 90.00 100 LEU A CA 1
ATOM 777 C C . LEU A 1 100 ? -5.463 9.296 3.144 1.00 90.00 100 LEU A C 1
ATOM 779 O O . LEU A 1 100 ? -6.553 9.794 2.857 1.00 90.00 100 LEU A O 1
ATOM 783 N N . ARG A 1 101 ? -4.569 8.957 2.216 1.00 92.56 101 ARG A N 1
ATOM 784 C CA . ARG A 1 101 ? -4.819 9.102 0.781 1.00 92.56 101 ARG A CA 1
ATOM 785 C C . ARG A 1 101 ? -5.238 7.763 0.199 1.00 92.56 101 ARG A C 1
ATOM 787 O O . ARG A 1 101 ? -4.539 6.769 0.359 1.00 92.56 101 ARG A O 1
ATOM 794 N N . ILE A 1 102 ? -6.380 7.756 -0.474 1.00 93.38 102 ILE A N 1
ATOM 795 C CA . ILE A 1 102 ? -6.992 6.564 -1.061 1.00 93.38 102 ILE A CA 1
ATOM 796 C C . ILE A 1 102 ? -6.876 6.700 -2.575 1.00 93.38 102 ILE A C 1
ATOM 798 O O . ILE A 1 102 ? -7.367 7.685 -3.131 1.00 93.38 102 ILE A O 1
ATOM 802 N N . LEU A 1 103 ? -6.201 5.755 -3.224 1.00 93.56 103 LEU A N 1
ATOM 803 C CA . LEU A 1 103 ? -5.917 5.795 -4.655 1.00 93.56 103 LEU A CA 1
ATOM 804 C C . LEU A 1 103 ? -6.470 4.555 -5.350 1.00 93.56 103 LEU A C 1
ATOM 806 O O . LEU A 1 103 ? -6.253 3.430 -4.908 1.00 93.56 103 LEU A O 1
ATOM 810 N N . GLU A 1 104 ? -7.135 4.771 -6.480 1.00 93.19 104 GLU A N 1
ATOM 811 C CA . GLU A 1 104 ? -7.496 3.699 -7.401 1.00 93.19 104 GLU A CA 1
ATOM 812 C C . GLU A 1 104 ? -6.501 3.667 -8.561 1.00 93.19 104 GLU A C 1
ATOM 814 O O . GLU A 1 104 ? -6.333 4.667 -9.262 1.00 93.19 104 GLU A O 1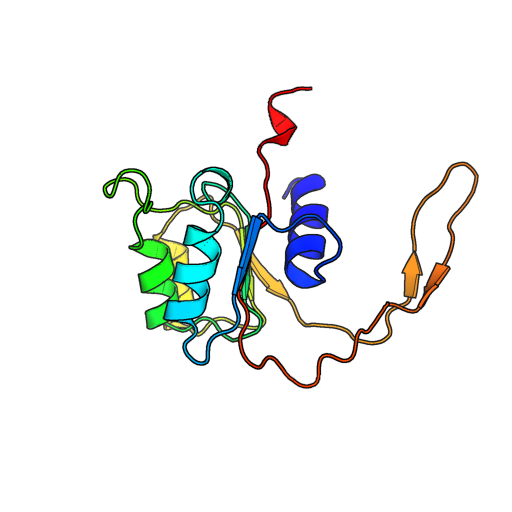
ATOM 819 N N . ALA A 1 105 ? -5.839 2.529 -8.766 1.00 88.12 105 ALA A N 1
ATOM 820 C CA . ALA A 1 105 ? -4.861 2.336 -9.834 1.00 88.12 105 ALA A CA 1
ATOM 821 C C . ALA A 1 105 ? -5.139 1.034 -10.587 1.00 88.12 105 ALA A C 1
ATOM 823 O O . ALA A 1 105 ? -5.521 0.030 -10.000 1.00 88.12 105 ALA A O 1
ATOM 824 N N . LYS A 1 106 ? -4.944 1.022 -11.906 1.00 82.00 106 LYS A N 1
ATOM 825 C CA . LYS A 1 106 ? -5.033 -0.203 -12.711 1.00 82.00 106 LYS A CA 1
ATOM 826 C C . LYS A 1 106 ? -3.629 -0.612 -13.125 1.00 82.00 106 LYS A C 1
ATOM 828 O O . LYS A 1 106 ? -2.819 0.244 -13.452 1.00 82.00 106 LYS A O 1
ATOM 833 N N . ASN A 1 107 ? -3.354 -1.913 -13.138 1.00 70.50 107 ASN A N 1
ATOM 834 C CA . ASN A 1 107 ? -2.123 -2.419 -13.735 1.00 70.50 107 ASN A CA 1
ATOM 835 C C . ASN A 1 107 ? -2.233 -2.288 -15.256 1.00 70.50 107 ASN A C 1
ATOM 837 O O . ASN A 1 107 ? -2.994 -3.031 -15.884 1.00 70.50 107 ASN A O 1
ATOM 841 N N . GLY A 1 108 ? -1.507 -1.323 -15.819 1.00 66.69 108 GLY A N 1
ATOM 842 C CA . GLY A 1 108 ? -1.174 -1.296 -17.239 1.00 66.69 108 GLY A CA 1
ATOM 843 C C . GLY A 1 108 ? -0.183 -2.416 -17.560 1.00 66.69 108 GLY A C 1
ATOM 844 O O . GLY A 1 108 ? 0.552 -2.868 -16.685 1.00 66.69 108 GLY A O 1
ATOM 845 N N . LYS A 1 109 ? -0.207 -2.917 -18.794 1.00 66.19 109 LYS A N 1
ATOM 846 C CA . LYS A 1 109 ? 0.797 -3.851 -19.324 1.00 66.19 109 LYS A CA 1
ATOM 847 C C . LYS A 1 109 ? 1.397 -3.251 -20.584 1.00 66.19 109 LYS A C 1
ATOM 849 O O . LYS A 1 109 ? 0.662 -2.616 -21.341 1.00 66.19 109 LYS A O 1
ATOM 854 N N . GLY A 1 110 ? 2.675 -3.519 -20.826 1.00 63.94 110 GLY A N 1
ATOM 855 C CA . GLY A 1 110 ? 3.387 -3.116 -22.037 1.00 63.94 110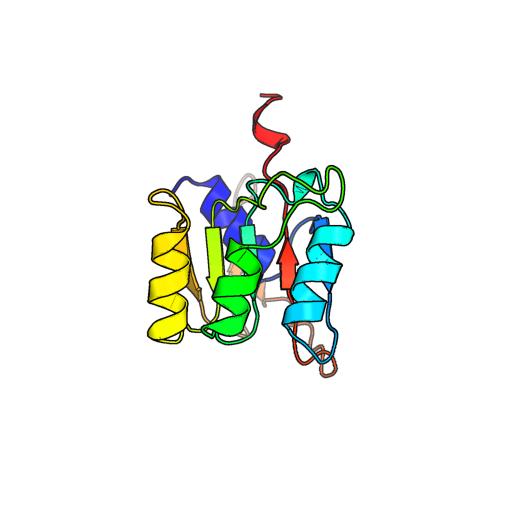 GLY A CA 1
ATOM 856 C C . GLY A 1 110 ? 3.541 -1.605 -22.177 1.00 63.94 110 GLY A C 1
ATOM 857 O O . GLY A 1 110 ? 3.393 -1.078 -23.278 1.00 63.94 110 GLY A O 1
ATOM 858 N N . GLU A 1 111 ? 3.777 -0.901 -21.071 1.00 73.00 111 GLU A N 1
ATOM 859 C CA . GLU A 1 111 ? 3.997 0.545 -21.100 1.00 73.00 111 GLU A CA 1
ATOM 860 C C . GLU A 1 111 ? 5.483 0.859 -21.302 1.00 73.00 111 GLU A C 1
ATOM 862 O O . GLU A 1 111 ? 6.363 0.207 -20.744 1.00 73.00 111 GLU A O 1
ATOM 867 N N . LEU A 1 112 ? 5.778 1.883 -22.104 1.00 80.88 112 LEU A N 1
ATOM 868 C CA . LEU A 1 112 ? 7.146 2.351 -22.303 1.00 80.88 112 LEU A CA 1
ATOM 869 C C . LEU A 1 112 ? 7.645 3.020 -21.009 1.00 80.88 112 LEU A C 1
ATOM 871 O O . LEU A 1 112 ? 7.107 4.041 -20.579 1.00 80.88 112 LEU A O 1
ATOM 875 N N . SER A 1 113 ? 8.693 2.474 -20.401 1.00 81.19 113 SER A N 1
ATOM 876 C CA . SER A 1 113 ? 9.352 3.040 -19.227 1.00 81.19 113 SER A CA 1
ATOM 877 C C . SER A 1 113 ? 10.449 4.015 -19.649 1.00 81.19 113 SER A C 1
ATOM 879 O O . SER A 1 113 ? 11.405 3.648 -20.335 1.00 81.19 113 SER A O 1
ATOM 881 N N . LEU A 1 114 ? 10.319 5.269 -19.213 1.00 86.81 114 LEU A N 1
ATOM 882 C CA . LEU A 1 114 ? 11.309 6.325 -19.414 1.00 86.81 114 LEU A CA 1
ATOM 883 C C . LEU A 1 114 ? 12.023 6.619 -18.094 1.00 86.81 114 LEU A C 1
ATOM 885 O O . LEU A 1 114 ? 11.383 6.857 -17.068 1.00 86.81 114 LEU A O 1
ATOM 889 N N . ARG A 1 115 ? 13.357 6.656 -18.111 1.00 84.25 115 ARG A N 1
ATOM 890 C CA . ARG A 1 115 ? 14.168 7.067 -16.952 1.00 84.25 115 ARG A CA 1
ATOM 891 C C . ARG A 1 115 ? 15.040 8.251 -17.340 1.00 84.25 115 ARG A C 1
ATOM 893 O O . ARG A 1 115 ? 15.699 8.210 -18.368 1.00 84.25 115 ARG A O 1
ATOM 900 N N . GLN A 1 116 ? 15.058 9.304 -16.528 1.00 87.88 116 GLN A N 1
ATOM 901 C CA . GLN A 1 116 ? 15.945 10.441 -16.767 1.00 87.88 116 GLN A CA 1
ATOM 902 C C . GLN A 1 116 ? 17.374 10.090 -16.346 1.00 87.88 116 GLN A C 1
ATOM 904 O O . GLN A 1 116 ? 17.594 9.613 -15.233 1.00 87.88 116 GLN A O 1
ATOM 909 N N . VAL A 1 117 ? 18.347 10.381 -17.207 1.00 91.31 117 VAL A N 1
ATOM 910 C CA . VAL A 1 117 ? 19.780 10.334 -16.883 1.00 91.31 117 VAL A CA 1
ATOM 911 C C . VAL A 1 117 ? 20.443 11.642 -17.307 1.00 91.31 117 VAL A C 1
ATOM 913 O O . VAL A 1 117 ? 19.868 12.437 -18.054 1.00 91.31 117 VAL A O 1
ATOM 916 N N . GLY A 1 118 ? 21.664 11.896 -16.834 1.00 91.44 118 GLY A N 1
ATOM 917 C CA . GLY A 1 118 ? 22.435 13.048 -17.297 1.00 91.44 118 GLY A CA 1
ATOM 918 C C . GLY A 1 118 ? 22.600 13.009 -18.820 1.00 91.44 118 GLY A C 1
ATOM 919 O O . GLY A 1 118 ? 23.218 12.089 -19.345 1.00 91.44 118 GLY A O 1
ATOM 920 N N . GLY A 1 119 ? 22.033 13.996 -19.521 1.00 90.62 119 GLY A N 1
ATOM 921 C CA . GLY A 1 119 ? 22.148 14.126 -20.977 1.00 90.62 119 GLY A CA 1
ATOM 922 C C . GLY A 1 119 ? 21.065 13.431 -21.813 1.00 90.62 119 GLY A C 1
ATOM 923 O O . GLY A 1 119 ? 21.158 13.483 -23.036 1.00 90.62 119 GLY A O 1
ATOM 924 N N . GLY A 1 120 ? 20.029 12.823 -21.217 1.00 93.50 120 GLY A N 1
ATOM 925 C CA . GLY A 1 120 ? 18.939 12.245 -22.010 1.00 93.50 120 GLY A CA 1
ATOM 926 C C . GLY A 1 120 ? 17.929 11.387 -21.248 1.00 93.50 120 GLY A C 1
ATOM 927 O O . GLY A 1 120 ? 17.838 11.424 -20.021 1.00 93.50 120 GLY A O 1
ATOM 928 N N . TRP A 1 121 ? 17.161 10.616 -22.021 1.00 94.19 121 TRP A N 1
ATOM 929 C CA . TRP A 1 121 ? 16.064 9.769 -21.550 1.00 94.19 121 TRP A CA 1
ATOM 930 C C . TRP A 1 121 ? 16.116 8.402 -22.246 1.00 94.19 121 TRP A C 1
ATOM 932 O O . TRP A 1 121 ? 15.609 8.274 -23.362 1.00 94.19 121 TRP A O 1
ATOM 942 N N . PRO A 1 122 ? 16.744 7.376 -21.648 1.00 91.19 122 PRO A N 1
ATOM 943 C CA . PRO A 1 122 ? 16.530 5.998 -22.068 1.00 91.19 122 PRO A CA 1
ATOM 944 C C . PRO A 1 122 ? 15.046 5.620 -21.993 1.00 91.19 122 PRO A C 1
ATOM 946 O O . PRO A 1 122 ? 14.355 5.937 -21.020 1.00 91.19 122 PRO A O 1
ATOM 949 N N . ALA A 1 123 ? 14.598 4.914 -23.029 1.00 90.50 123 ALA A N 1
ATOM 950 C CA . ALA A 1 123 ? 13.282 4.308 -23.147 1.00 90.50 123 ALA A CA 1
ATOM 951 C C . ALA A 1 123 ? 13.437 2.791 -23.261 1.00 90.50 123 ALA A C 1
ATOM 953 O O . ALA A 1 123 ? 14.267 2.318 -24.039 1.00 90.50 123 ALA A O 1
ATOM 954 N N . GLN A 1 124 ? 12.640 2.045 -22.507 1.00 85.12 124 GLN A N 1
ATOM 955 C CA . GLN A 1 124 ? 12.580 0.586 -22.575 1.00 85.12 124 GLN A CA 1
ATOM 956 C C . GLN A 1 124 ? 11.131 0.119 -22.444 1.00 85.12 124 GLN A C 1
ATOM 958 O O . GLN A 1 124 ? 10.314 0.827 -21.858 1.00 85.12 124 GLN A O 1
ATOM 963 N N . ASP A 1 125 ? 10.813 -1.068 -22.947 1.00 84.31 125 ASP A N 1
ATOM 964 C CA . ASP A 1 125 ? 9.532 -1.705 -22.634 1.00 84.31 125 ASP A CA 1
ATOM 965 C C . ASP A 1 125 ? 9.454 -2.022 -21.132 1.00 84.31 125 ASP A C 1
ATOM 967 O O . ASP A 1 125 ? 10.480 -2.254 -20.479 1.00 84.31 125 ASP A O 1
ATOM 971 N N . SER A 1 126 ? 8.246 -2.009 -20.561 1.00 75.94 126 SER A N 1
ATOM 972 C CA . SER A 1 126 ? 8.043 -2.421 -19.174 1.00 75.94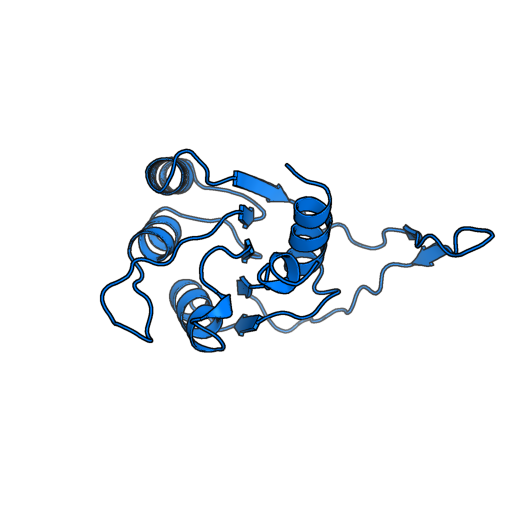 126 SER A CA 1
ATOM 973 C C . SER A 1 126 ? 8.474 -3.873 -18.978 1.00 75.94 126 SER A C 1
ATOM 975 O O . SER A 1 126 ? 8.196 -4.749 -19.802 1.00 75.94 126 SER A O 1
ATOM 977 N N . ASP A 1 127 ? 9.152 -4.134 -17.858 1.00 73.38 127 ASP A N 1
ATOM 978 C CA . ASP A 1 127 ? 9.476 -5.496 -17.442 1.00 73.38 127 ASP A CA 1
ATOM 979 C C . ASP A 1 127 ? 8.209 -6.169 -16.900 1.00 73.38 127 ASP A C 1
ATOM 981 O O . ASP A 1 127 ? 7.938 -6.218 -15.697 1.00 73.38 127 ASP A O 1
ATOM 985 N N . ASP A 1 128 ? 7.386 -6.645 -17.830 1.00 68.44 128 ASP A N 1
ATOM 986 C CA . ASP A 1 128 ? 6.157 -7.368 -17.548 1.00 68.44 128 ASP A CA 1
ATOM 987 C C . ASP A 1 128 ? 6.494 -8.813 -17.160 1.00 68.44 128 ASP A C 1
ATOM 989 O O . ASP A 1 128 ? 6.224 -9.770 -17.899 1.00 68.44 128 ASP A O 1
ATOM 993 N N . PHE A 1 129 ? 7.084 -9.007 -15.977 1.00 59.47 129 PHE A N 1
ATOM 994 C CA . PHE A 1 129 ? 7.318 -10.351 -15.461 1.00 59.47 129 PHE A CA 1
ATOM 995 C C . PHE A 1 129 ? 5.975 -11.083 -15.301 1.00 59.47 129 PHE A C 1
ATOM 997 O O . PHE A 1 129 ? 5.179 -10.826 -14.391 1.00 59.47 129 PHE A O 1
ATOM 1004 N N . ASN A 1 130 ? 5.708 -12.025 -16.207 1.00 50.34 130 ASN A N 1
ATOM 1005 C CA . ASN A 1 130 ? 4.488 -12.825 -16.257 1.00 50.34 130 ASN A CA 1
ATOM 1006 C C . ASN A 1 130 ? 4.462 -13.859 -15.117 1.00 50.34 130 ASN A C 1
ATOM 1008 O O . ASN A 1 130 ? 4.621 -15.063 -15.330 1.00 50.34 130 ASN A O 1
ATOM 1012 N N . SER A 1 131 ? 4.243 -13.402 -13.884 1.00 45.78 131 SER A N 1
ATOM 1013 C CA . SER A 1 131 ? 4.031 -14.266 -12.721 1.00 45.78 131 SER A CA 1
ATOM 1014 C C . SER A 1 131 ? 2.631 -14.895 -12.771 1.00 45.78 131 SER A C 1
ATOM 1016 O O . SER A 1 131 ? 1.722 -14.546 -12.026 1.00 45.78 131 SER A O 1
ATOM 1018 N N . ARG A 1 132 ? 2.437 -15.884 -13.649 1.00 38.59 132 ARG A N 1
ATOM 1019 C CA . ARG A 1 132 ? 1.216 -16.714 -13.747 1.00 38.59 132 ARG A CA 1
ATOM 1020 C C . ARG A 1 132 ? 0.884 -17.536 -12.483 1.00 38.59 132 ARG A C 1
ATOM 1022 O O . ARG A 1 132 ? 0.291 -18.603 -12.617 1.00 38.59 132 ARG A O 1
ATOM 1029 N N . ARG A 1 133 ? 1.281 -17.147 -11.264 1.00 41.16 133 ARG A N 1
ATOM 1030 C CA . ARG A 1 133 ? 1.148 -18.035 -10.093 1.00 41.16 133 ARG A CA 1
ATOM 1031 C C . ARG A 1 133 ? 0.765 -17.424 -8.751 1.00 41.16 133 ARG A C 1
ATOM 1033 O O . ARG A 1 133 ? 0.635 -18.218 -7.828 1.00 41.16 133 ARG A O 1
ATOM 1040 N N . HIS A 1 134 ? 0.540 -16.121 -8.589 1.00 43.47 134 HIS A N 1
ATOM 1041 C CA . HIS A 1 134 ? 0.213 -15.556 -7.265 1.00 43.47 134 HIS A CA 1
ATOM 1042 C C . HIS A 1 134 ? -1.063 -14.692 -7.327 1.00 43.47 134 HIS A C 1
ATOM 1044 O O . HIS A 1 134 ? -1.023 -13.593 -7.878 1.00 43.47 134 HIS A O 1
ATOM 1050 N N . PRO A 1 135 ? -2.220 -15.203 -6.853 1.00 48.34 135 PRO A N 1
ATOM 1051 C CA . PRO A 1 135 ? -3.525 -14.600 -7.139 1.00 48.34 135 PRO A CA 1
ATOM 1052 C C . PRO A 1 135 ? -3.846 -13.358 -6.291 1.00 48.34 135 PRO A C 1
ATOM 1054 O O . PRO A 1 135 ? -4.609 -12.508 -6.736 1.00 48.34 135 PRO A O 1
ATOM 1057 N N . ILE A 1 136 ? -3.273 -13.221 -5.094 1.00 50.59 136 ILE A N 1
ATOM 1058 C CA . ILE A 1 136 ? -3.634 -12.187 -4.108 1.00 50.59 136 ILE A CA 1
ATOM 1059 C C . ILE A 1 136 ? -2.350 -11.694 -3.456 1.00 50.59 136 ILE A C 1
ATOM 1061 O O . ILE A 1 136 ? -1.602 -12.525 -2.968 1.00 50.59 136 ILE A O 1
ATOM 1065 N N . GLN A 1 137 ? -2.055 -10.397 -3.456 1.00 57.28 137 GLN A N 1
ATOM 1066 C CA . GLN A 1 137 ? -0.790 -9.871 -2.948 1.00 57.28 137 GLN A CA 1
ATOM 1067 C C . GLN A 1 137 ? -0.962 -8.512 -2.264 1.00 57.28 137 GLN A C 1
ATOM 1069 O O . GLN A 1 137 ? -1.658 -7.636 -2.778 1.00 57.28 137 GLN A O 1
ATOM 1074 N N . CYS A 1 138 ? -0.282 -8.353 -1.127 1.00 51.59 138 CYS A N 1
ATOM 1075 C CA . CYS A 1 138 ? -0.126 -7.092 -0.401 1.00 51.59 138 CYS A CA 1
ATOM 1076 C C . CYS A 1 138 ? 1.356 -6.695 -0.395 1.00 51.59 138 CYS A C 1
ATOM 1078 O O . CYS A 1 138 ? 2.195 -7.564 -0.150 1.00 51.59 138 CYS A O 1
ATOM 1080 N N . GLY A 1 139 ? 1.669 -5.424 -0.666 1.00 62.97 139 GLY A N 1
ATOM 1081 C CA . GLY A 1 139 ? 3.026 -4.861 -0.632 1.00 62.97 139 GLY A CA 1
ATOM 1082 C C . GLY A 1 139 ? 3.112 -3.598 0.233 1.00 62.97 139 GLY A C 1
ATOM 1083 O O . GLY A 1 139 ? 2.194 -2.779 0.186 1.00 62.97 139 GLY A O 1
ATOM 1084 N N . LEU A 1 140 ? 4.199 -3.467 0.999 1.00 56.50 140 LEU A N 1
ATOM 1085 C CA . LEU A 1 140 ? 4.564 -2.310 1.835 1.00 56.50 140 LEU A CA 1
ATOM 1086 C C . LEU A 1 140 ? 5.942 -1.781 1.408 1.00 56.50 140 LEU A C 1
ATOM 1088 O O . LEU A 1 140 ? 6.807 -2.589 1.057 1.00 56.50 140 LEU A O 1
ATOM 1092 N N . ARG A 1 141 ? 6.162 -0.466 1.429 1.00 57.31 141 ARG A N 1
ATOM 1093 C CA . ARG A 1 141 ? 7.453 0.206 1.198 1.00 57.31 141 ARG A CA 1
ATOM 1094 C C . ARG A 1 141 ? 7.994 0.821 2.514 1.00 57.31 141 ARG A C 1
ATOM 1096 O O . ARG A 1 141 ? 7.684 0.332 3.584 1.00 57.31 141 ARG A O 1
ATOM 1103 N N . ASP A 1 142 ? 8.904 1.788 2.471 1.00 44.69 142 ASP A N 1
ATOM 1104 C CA . ASP A 1 142 ? 9.403 2.515 3.648 1.00 44.69 142 ASP A CA 1
ATOM 1105 C C . ASP A 1 142 ? 9.605 3.974 3.265 1.00 44.69 142 ASP A C 1
ATOM 1107 O O . ASP A 1 142 ? 10.096 4.288 2.175 1.00 44.69 142 ASP A O 1
ATOM 1111 N N . ASN A 1 1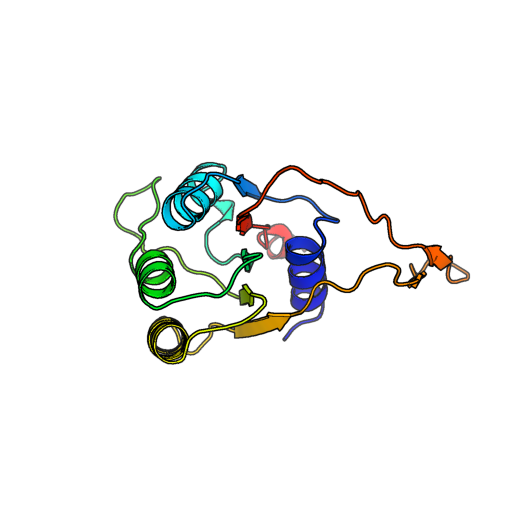43 ? 9.223 4.856 4.182 1.00 51.62 143 ASN A N 1
ATOM 1112 C CA . ASN A 1 143 ? 9.289 6.306 4.051 1.00 51.62 143 ASN A CA 1
ATOM 1113 C C . ASN A 1 143 ? 10.293 6.934 5.053 1.00 51.62 143 ASN A C 1
ATOM 1115 O O . ASN A 1 143 ? 10.459 8.156 5.085 1.00 51.62 143 ASN A O 1
ATOM 1119 N N . SER A 1 144 ? 10.991 6.117 5.860 1.00 46.94 144 SER A N 1
ATOM 1120 C CA . SER A 1 144 ? 11.914 6.518 6.940 1.00 46.94 144 SER A CA 1
ATOM 1121 C C . SER A 1 144 ? 13.198 7.206 6.458 1.00 46.94 144 SER A C 1
ATOM 1123 O O . SER A 1 144 ? 13.873 7.899 7.222 1.00 46.94 144 SER A O 1
ATOM 1125 N N . ALA A 1 145 ? 13.515 7.113 5.163 1.00 45.00 145 ALA A N 1
ATOM 1126 C CA . ALA A 1 145 ? 14.661 7.793 4.558 1.00 45.00 145 ALA A CA 1
ATOM 1127 C C . ALA A 1 145 ? 14.558 9.338 4.572 1.00 45.00 145 ALA A C 1
ATOM 1129 O O . ALA A 1 145 ? 15.511 10.015 4.189 1.00 45.00 145 ALA A O 1
ATOM 1130 N N . ARG A 1 146 ? 13.430 9.914 5.015 1.00 48.09 146 ARG A N 1
ATOM 1131 C CA . ARG A 1 146 ? 13.226 11.370 5.109 1.00 48.09 146 ARG A CA 1
ATOM 1132 C C . ARG A 1 146 ? 13.909 12.049 6.300 1.00 48.09 146 ARG A C 1
ATOM 1134 O O . ARG A 1 146 ? 14.132 13.248 6.219 1.00 48.09 146 ARG A O 1
ATOM 1141 N N . GLU A 1 147 ? 14.265 11.339 7.370 1.00 38.34 147 GLU A N 1
ATOM 1142 C CA . GLU A 1 147 ? 14.841 11.974 8.576 1.00 38.34 147 GLU A CA 1
ATOM 1143 C C . GLU A 1 147 ? 16.378 12.087 8.557 1.00 38.34 147 GLU A C 1
ATOM 1145 O O . GLU A 1 147 ? 16.986 12.518 9.534 1.00 38.34 147 GLU A O 1
ATOM 1150 N N . ARG A 1 148 ? 17.031 11.716 7.445 1.00 38.44 148 ARG A N 1
ATOM 1151 C CA . ARG A 1 148 ? 18.500 11.771 7.290 1.00 38.44 148 ARG A CA 1
ATOM 1152 C C . ARG A 1 148 ? 18.973 12.680 6.149 1.00 38.44 148 ARG A C 1
ATOM 1154 O O . ARG A 1 148 ? 20.018 12.402 5.561 1.00 38.44 148 ARG A O 1
ATOM 1161 N N . ALA A 1 149 ? 18.215 13.725 5.826 1.00 35.38 149 ALA A N 1
ATOM 1162 C CA . ALA A 1 149 ? 18.591 14.745 4.845 1.00 35.38 149 ALA A CA 1
ATOM 1163 C C . ALA A 1 149 ? 18.419 16.152 5.422 1.00 35.38 149 ALA A C 1
ATOM 1165 O O . ALA A 1 149 ? 17.386 16.385 6.088 1.00 35.38 149 ALA A O 1
#